Protein AF-A0AAE9DPZ2-F1 (afdb_monomer_lite)

Secondary structure (DSSP, 8-state):
------PPP--HHHHHHHHHHHHHHHHHHHHHHHHS-SSS-EEES---GGGEEE-SSSTTSEEES--TTEEEHHHHHHHHTT-B-SSGGGGEETTEEEEEPTTSBEEEE-S-HHHHHIIIIIHHHHTT---TT-HHHHHHH-TTS-HHHHHHHHHHHHHHHS---

Organism: Caenorhabditis briggsae (NCBI:txid6238)

Foldseek 3Di:
DDDDDDDDDDDPVVVLVVVLVLVLQQLLQQVQCQCPPPPAHKAAQADAPVQWDDDPVFRRHTDGNDCPRIDGQVRQQVVAFFAAADAQVSRGDRNFTFGQDPVRGTGRGPDGPLQVCLPHPVCVSQPVNDDPVPLSNCLSPVPVDDNVVSVVSSVVVCVVPPDDD

InterPro domains:
  IPR022049 FAM69, protein-kinase domain [PF12260] (19-130)

pLDDT: mean 91.03, std 8.59, range [50.34, 98.25]

Radius of gyration: 19.82 Å; chains: 1; bounding box: 70×32×53 Å

Structure (mmCIF, N/CA/C/O backbone):
data_AF-A0AAE9DPZ2-F1
#
_entry.id   AF-A0AAE9DPZ2-F1
#
loop_
_atom_site.group_PDB
_atom_site.id
_atom_site.type_symbol
_atom_site.label_atom_id
_atom_site.label_alt_id
_atom_site.label_comp_id
_atom_site.label_asym_id
_atom_site.label_entity_id
_atom_site.label_seq_id
_atom_site.pdbx_PDB_ins_code
_atom_site.Cartn_x
_atom_site.Cartn_y
_atom_site.Cartn_z
_atom_site.occupancy
_atom_site.B_iso_or_equiv
_atom_site.auth_seq_id
_atom_site.auth_comp_id
_atom_site.auth_asym_id
_atom_site.auth_atom_id
_atom_site.pdbx_PDB_model_num
ATOM 1 N N . MET A 1 1 ? -55.659 16.346 27.806 1.00 50.34 1 MET A N 1
ATOM 2 C CA . MET A 1 1 ? -54.367 16.641 28.460 1.00 50.34 1 MET A CA 1
ATOM 3 C C . MET A 1 1 ? -53.289 16.091 27.541 1.00 50.34 1 MET A C 1
ATOM 5 O O . MET A 1 1 ? -53.278 14.889 27.325 1.00 50.34 1 MET A O 1
ATOM 9 N N . TYR A 1 2 ? -52.508 16.949 26.882 1.00 57.34 2 TYR A N 1
ATOM 10 C CA . TYR A 1 2 ? -51.416 16.493 26.016 1.00 57.34 2 TYR A CA 1
ATOM 11 C C . TYR A 1 2 ? -50.202 16.182 26.886 1.00 57.34 2 TYR A C 1
ATOM 13 O O . TYR A 1 2 ? -49.795 17.018 27.691 1.00 57.34 2 TYR A O 1
ATOM 21 N N . GLN A 1 3 ? -49.659 14.978 26.740 1.00 68.00 3 GLN A N 1
ATOM 22 C CA . GLN A 1 3 ? -48.468 14.534 27.450 1.00 68.00 3 GLN A CA 1
ATOM 23 C C . GLN A 1 3 ? -47.329 14.455 26.437 1.00 68.00 3 GLN A C 1
ATOM 25 O O . GLN A 1 3 ? -47.455 13.807 25.400 1.00 68.00 3 GLN A O 1
ATOM 30 N N . THR A 1 4 ? -46.245 15.178 26.697 1.00 71.94 4 THR A N 1
ATOM 31 C CA . THR A 1 4 ? -45.054 15.144 25.850 1.00 71.94 4 THR A CA 1
ATOM 32 C C . THR A 1 4 ? -44.272 13.875 26.141 1.00 71.94 4 THR A C 1
ATOM 34 O O . THR A 1 4 ? -43.882 13.640 27.285 1.00 71.94 4 THR A O 1
ATOM 37 N N . GLU A 1 5 ? -44.027 13.076 25.109 1.00 72.19 5 GLU A N 1
ATOM 38 C CA . GLU A 1 5 ? -43.189 11.887 25.200 1.00 72.19 5 GLU A CA 1
ATOM 39 C C . GLU A 1 5 ? -41.725 12.263 24.929 1.00 72.19 5 GLU A C 1
ATOM 41 O O . GLU A 1 5 ? -41.415 13.002 23.991 1.00 72.19 5 GLU A O 1
ATOM 46 N N . SER A 1 6 ? -40.812 11.794 25.780 1.00 67.44 6 SER A N 1
ATOM 47 C CA . SER A 1 6 ? -39.379 12.048 25.618 1.00 67.44 6 SER A CA 1
ATOM 48 C C . SER A 1 6 ? -38.812 11.104 24.561 1.00 67.44 6 SER A C 1
ATOM 50 O O . SER A 1 6 ? -38.622 9.915 24.816 1.00 67.44 6 SER A O 1
ATOM 52 N N . LEU A 1 7 ? -38.546 11.625 23.364 1.00 68.62 7 LEU A N 1
ATOM 53 C CA . LEU A 1 7 ? -37.912 10.860 22.293 1.00 68.62 7 LEU A CA 1
ATOM 54 C C . LEU A 1 7 ? -36.386 10.958 22.395 1.00 68.62 7 LEU A C 1
ATOM 56 O O . LEU A 1 7 ? -35.810 12.048 22.408 1.00 68.62 7 LEU A O 1
ATOM 60 N N . VAL A 1 8 ? -35.709 9.810 22.408 1.00 65.75 8 VAL A N 1
ATOM 61 C CA . VAL A 1 8 ? -34.245 9.746 22.311 1.00 65.75 8 VAL A CA 1
ATOM 62 C C . VAL A 1 8 ? -33.844 9.767 20.839 1.00 65.75 8 VAL A C 1
ATOM 64 O O . VAL A 1 8 ? -34.189 8.871 20.072 1.00 65.75 8 VAL A O 1
ATOM 67 N N . ALA A 1 9 ? -33.080 10.782 20.433 1.00 69.19 9 ALA A N 1
ATOM 68 C CA . ALA A 1 9 ? -32.601 10.893 19.060 1.00 69.19 9 ALA A CA 1
ATOM 69 C C . ALA A 1 9 ? -31.644 9.741 18.703 1.00 69.19 9 ALA A C 1
ATOM 71 O O . ALA A 1 9 ? -30.598 9.557 19.335 1.00 69.19 9 ALA A O 1
ATOM 72 N N . PHE A 1 10 ? -31.958 9.003 17.638 1.00 67.56 10 PHE A N 1
ATOM 73 C CA . PHE A 1 10 ? -31.085 7.961 17.106 1.00 67.56 10 PHE A CA 1
ATOM 74 C C . PHE A 1 10 ? -29.838 8.576 16.444 1.00 67.56 10 PHE A C 1
ATOM 76 O O . PHE A 1 10 ? -29.909 9.233 15.404 1.00 67.56 10 PHE A O 1
ATOM 83 N N . LYS A 1 11 ? -28.657 8.383 17.048 1.00 74.00 11 LYS A N 1
ATOM 84 C CA . LYS A 1 11 ? -27.396 9.010 16.603 1.00 74.00 11 LYS A CA 1
ATOM 85 C C . LYS A 1 11 ? -26.632 8.158 15.579 1.00 74.00 11 LYS A C 1
ATOM 87 O O . LYS A 1 11 ? -25.527 7.693 15.859 1.00 74.00 11 LYS A O 1
ATOM 92 N N . MET A 1 12 ? -27.159 8.035 14.359 1.00 78.12 12 MET A N 1
ATOM 93 C CA . MET A 1 12 ? -26.507 7.344 13.221 1.00 78.12 12 MET A CA 1
ATOM 94 C C . MET A 1 12 ? -25.034 7.731 13.014 1.00 78.12 12 MET A C 1
ATOM 96 O O . MET A 1 12 ? -24.170 6.878 12.815 1.00 78.12 12 MET A O 1
ATOM 100 N N . LYS A 1 13 ? -24.719 9.030 13.109 1.00 80.75 13 LYS A N 1
ATOM 101 C CA . LYS A 1 13 ? -23.369 9.563 12.863 1.00 80.75 13 LYS A CA 1
ATOM 102 C C . LYS A 1 13 ? -22.302 8.922 13.760 1.00 80.75 13 LYS A C 1
ATOM 104 O O . LYS A 1 13 ? -21.202 8.640 13.287 1.00 80.75 13 LYS A O 1
ATOM 109 N N . GLY A 1 14 ? -22.619 8.679 15.034 1.00 81.19 14 GLY A N 1
ATOM 110 C CA . GLY A 1 14 ? -21.695 8.057 15.987 1.00 81.19 14 GLY A CA 1
ATOM 111 C C . GLY A 1 14 ? -21.372 6.610 15.618 1.00 81.19 14 GLY A C 1
ATOM 112 O O . GLY A 1 14 ? -20.201 6.237 15.561 1.00 81.19 14 GLY A O 1
ATOM 113 N N . TYR A 1 15 ? -22.395 5.822 15.277 1.00 84.00 15 TYR A N 1
ATOM 114 C CA . TYR A 1 15 ? -22.230 4.434 14.839 1.00 84.00 15 TYR A CA 1
ATOM 115 C C . TYR A 1 15 ? -21.370 4.323 13.579 1.00 84.00 15 TYR A C 1
ATOM 117 O O . TYR A 1 15 ? -20.395 3.573 13.582 1.00 84.00 15 TYR A O 1
ATOM 125 N N . TYR A 1 16 ? -21.648 5.121 12.541 1.00 85.12 16 TYR A N 1
ATOM 126 C CA . TYR A 1 16 ? -20.833 5.113 11.320 1.00 85.12 16 TYR A CA 1
ATOM 127 C C . TYR A 1 16 ? -19.391 5.549 11.568 1.00 85.12 16 TYR A C 1
ATOM 129 O O . TYR A 1 16 ? -18.471 4.979 10.988 1.00 85.12 16 TYR A O 1
ATOM 137 N N . THR A 1 17 ? -19.174 6.535 12.440 1.00 86.69 17 THR A N 1
ATOM 138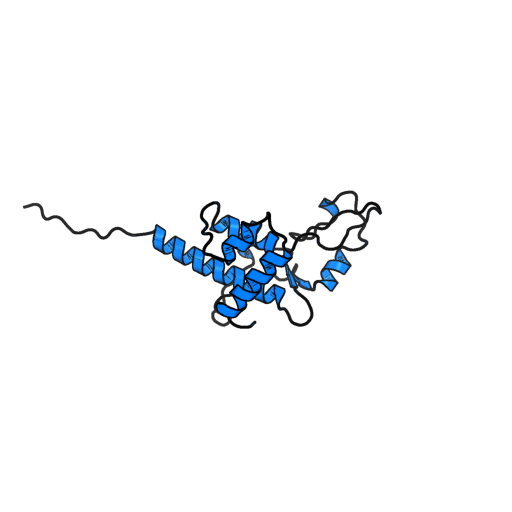 C CA . THR A 1 17 ? -17.820 7.007 12.766 1.00 86.69 17 THR A CA 1
ATOM 139 C C . THR A 1 17 ? -17.024 5.913 13.477 1.00 86.69 17 THR A C 1
ATOM 141 O O . THR A 1 17 ? -15.888 5.630 13.096 1.00 86.69 17 THR A O 1
ATOM 144 N N . ASN A 1 18 ? -17.640 5.237 14.450 1.00 89.31 18 ASN A N 1
ATOM 145 C CA . ASN A 1 18 ? -17.037 4.103 15.149 1.00 89.31 18 ASN A CA 1
ATOM 146 C C . ASN A 1 18 ? -16.769 2.922 14.210 1.00 89.31 18 ASN A C 1
ATOM 148 O O . ASN A 1 18 ? -15.703 2.312 14.282 1.00 89.31 18 ASN A O 1
ATOM 152 N N . LEU A 1 19 ? -17.699 2.614 13.304 1.00 91.25 19 LEU A N 1
ATOM 153 C CA . LEU A 1 19 ? -17.517 1.563 12.307 1.00 91.25 19 LEU A CA 1
ATOM 154 C C . LEU A 1 19 ? -16.349 1.884 11.366 1.00 91.25 19 LEU A C 1
ATOM 156 O O . LEU A 1 19 ? -15.464 1.051 11.200 1.00 91.25 19 LEU A O 1
ATOM 160 N N . LYS A 1 20 ? -16.282 3.106 10.820 1.00 92.94 20 LYS A N 1
ATOM 161 C CA . LYS A 1 20 ? -15.156 3.556 9.983 1.00 92.94 20 LYS A CA 1
ATOM 162 C C . LYS A 1 20 ? -13.825 3.454 10.724 1.00 92.94 20 LYS A C 1
ATOM 164 O O . LYS A 1 20 ? -12.849 2.980 10.150 1.00 92.94 20 LYS A O 1
ATOM 169 N N . ALA A 1 21 ? -13.783 3.855 11.995 1.00 92.25 21 ALA A N 1
ATOM 170 C CA . ALA A 1 21 ? -12.583 3.739 12.820 1.00 92.25 21 ALA A CA 1
ATOM 171 C C . ALA A 1 21 ? -12.153 2.274 13.007 1.00 92.25 21 ALA A C 1
ATOM 173 O O . ALA A 1 21 ? -10.973 1.963 12.859 1.00 92.25 21 ALA A O 1
ATOM 174 N N . LYS A 1 22 ? -13.099 1.358 13.257 1.00 93.38 22 LYS A N 1
ATOM 175 C CA . LYS A 1 22 ? -12.811 -0.083 13.334 1.00 93.38 22 LYS A CA 1
ATOM 176 C C . LYS A 1 22 ? -12.291 -0.629 12.006 1.00 93.38 22 LYS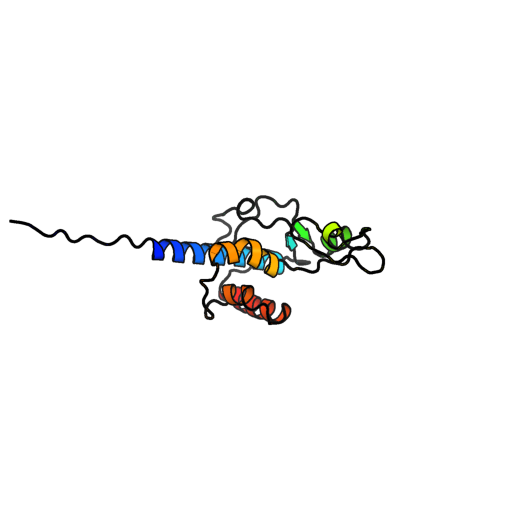 A C 1
ATOM 178 O O . LYS A 1 22 ? -11.284 -1.331 12.012 1.00 93.38 22 LYS A O 1
ATOM 183 N N . ILE A 1 23 ? -12.920 -0.286 10.881 1.00 95.44 23 ILE A N 1
ATOM 184 C CA . ILE A 1 23 ? -12.466 -0.716 9.549 1.00 95.44 23 ILE A CA 1
ATOM 185 C C . ILE A 1 23 ? -11.048 -0.202 9.279 1.00 95.44 23 ILE A C 1
ATOM 187 O O . ILE A 1 23 ? -10.200 -0.971 8.841 1.00 95.44 23 ILE A O 1
ATOM 191 N N . LEU A 1 24 ? -10.754 1.062 9.606 1.00 95.62 24 LEU A N 1
ATOM 192 C CA . LEU A 1 24 ? -9.419 1.644 9.446 1.00 95.62 24 LEU A CA 1
ATOM 193 C C . LEU A 1 24 ? -8.348 0.853 10.202 1.00 95.62 24 LEU A C 1
ATOM 195 O O . LEU A 1 24 ? -7.283 0.597 9.650 1.00 95.62 24 LEU A O 1
ATOM 199 N N . VAL A 1 25 ? -8.635 0.447 11.442 1.00 95.25 25 VAL A N 1
ATOM 200 C CA . VAL A 1 25 ? -7.723 -0.391 12.233 1.00 95.25 25 VAL A CA 1
ATOM 201 C C . VAL A 1 25 ? -7.446 -1.716 11.520 1.00 95.25 25 VAL A C 1
ATOM 203 O O . VA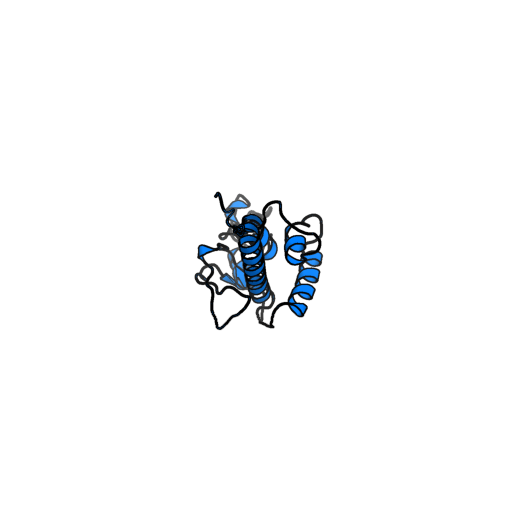L A 1 25 ? -6.289 -2.106 11.431 1.00 95.25 25 VAL A O 1
ATOM 206 N N . HIS A 1 26 ? -8.467 -2.364 10.949 1.00 95.94 26 HIS A N 1
ATOM 207 C CA . HIS A 1 26 ? -8.291 -3.630 10.229 1.00 95.94 26 HIS A CA 1
ATOM 208 C C . HIS A 1 26 ? -7.517 -3.456 8.916 1.00 95.94 26 HIS A C 1
ATOM 210 O O . HIS A 1 26 ? -6.631 -4.257 8.635 1.00 95.94 26 HIS A O 1
ATOM 216 N N . VAL A 1 27 ? -7.774 -2.383 8.154 1.00 96.94 27 VAL A N 1
ATOM 217 C CA . VAL A 1 27 ? -6.982 -2.037 6.956 1.00 96.94 27 VAL A CA 1
ATOM 218 C C . VAL A 1 27 ? -5.508 -1.848 7.321 1.00 96.94 27 VAL A C 1
ATOM 220 O O . VAL A 1 27 ?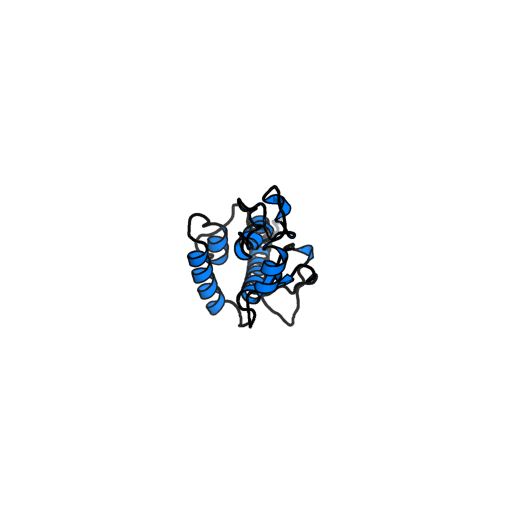 -4.625 -2.373 6.646 1.00 96.94 27 VAL A O 1
ATOM 223 N N . MET A 1 28 ? -5.231 -1.128 8.410 1.00 96.56 28 MET A N 1
ATOM 224 C CA . MET A 1 28 ? -3.862 -0.876 8.864 1.00 96.56 28 MET A CA 1
ATOM 225 C C . MET A 1 28 ? -3.193 -2.132 9.434 1.00 96.56 28 MET A C 1
ATOM 227 O O . MET A 1 28 ? -1.994 -2.305 9.237 1.00 96.56 28 MET A O 1
ATOM 231 N N . GLY A 1 29 ? -3.948 -3.033 10.068 1.00 95.88 29 GLY A N 1
ATOM 232 C CA . GLY A 1 29 ? -3.463 -4.354 10.476 1.00 95.88 29 GLY A CA 1
ATOM 233 C C . GLY A 1 29 ? -3.083 -5.246 9.306 1.00 95.88 29 GLY A C 1
ATOM 234 O O . GLY A 1 29 ? -2.016 -5.856 9.328 1.00 95.88 29 GLY A O 1
ATOM 235 N N . THR A 1 30 ? -3.888 -5.267 8.246 1.00 96.44 30 THR A N 1
ATOM 236 C CA . THR A 1 30 ? -3.522 -5.968 7.008 1.00 96.44 30 THR A CA 1
ATOM 237 C C . THR A 1 30 ? -2.286 -5.335 6.365 1.00 96.44 30 THR A C 1
ATOM 239 O O . THR A 1 30 ? -1.404 -6.055 5.910 1.00 96.44 30 THR A O 1
ATOM 242 N N . LEU A 1 31 ? -2.156 -4.001 6.385 1.00 97.00 31 LEU A N 1
ATOM 243 C CA . LEU A 1 31 ? -0.966 -3.322 5.855 1.00 97.00 31 LEU A CA 1
ATOM 244 C C . LEU A 1 31 ? 0.303 -3.680 6.636 1.00 97.00 31 LEU A C 1
ATOM 246 O O . LEU A 1 31 ? 1.332 -3.930 6.011 1.00 97.00 31 LEU A O 1
ATOM 250 N N . LYS A 1 32 ? 0.218 -3.726 7.975 1.00 96.00 32 LYS A N 1
ATOM 251 C CA . LYS A 1 32 ? 1.309 -4.166 8.860 1.00 96.00 32 LYS A CA 1
ATOM 252 C C . LYS A 1 32 ? 1.765 -5.574 8.477 1.00 96.00 32 LYS A C 1
ATOM 254 O O . LYS A 1 32 ? 2.942 -5.761 8.205 1.00 96.00 32 LYS A O 1
ATOM 259 N N . LEU A 1 33 ? 0.831 -6.525 8.364 1.00 94.19 33 LEU A N 1
ATOM 260 C CA . LEU A 1 33 ? 1.117 -7.909 7.956 1.00 94.19 33 LEU A CA 1
ATOM 261 C C . LEU A 1 33 ? 1.861 -7.974 6.615 1.00 94.19 33 LEU A C 1
ATOM 263 O O . LEU A 1 33 ? 2.873 -8.656 6.514 1.00 94.19 33 LEU A O 1
ATOM 267 N N . LEU A 1 34 ? 1.387 -7.257 5.591 1.00 95.69 34 LEU A N 1
ATOM 268 C CA . LEU A 1 34 ? 2.046 -7.261 4.281 1.00 95.69 34 LEU A CA 1
ATOM 269 C C . LEU A 1 34 ? 3.448 -6.636 4.336 1.00 95.69 34 LEU A C 1
ATOM 271 O O . LEU A 1 34 ? 4.330 -7.037 3.582 1.00 95.69 34 LEU A O 1
ATOM 275 N N . TYR A 1 35 ? 3.654 -5.646 5.205 1.00 94.94 35 TYR A N 1
ATOM 276 C CA . TYR A 1 35 ? 4.936 -4.965 5.360 1.00 94.94 35 TYR A CA 1
ATOM 277 C C . TYR A 1 35 ? 5.964 -5.789 6.149 1.00 94.94 35 TYR A C 1
ATOM 279 O O . TYR A 1 35 ? 7.135 -5.796 5.784 1.00 94.94 35 TYR A O 1
ATOM 287 N N . GLU A 1 36 ? 5.532 -6.460 7.216 1.00 92.81 36 GLU A N 1
ATOM 288 C CA . GLU A 1 36 ? 6.383 -7.200 8.163 1.00 92.81 36 GLU A CA 1
ATOM 289 C C . GLU A 1 36 ? 6.468 -8.700 7.853 1.00 92.81 36 GLU A C 1
ATOM 291 O O . GLU A 1 36 ? 6.924 -9.481 8.685 1.00 92.81 36 GLU A O 1
ATOM 296 N N . PHE A 1 37 ? 6.019 -9.119 6.669 1.00 92.00 37 PHE A N 1
ATOM 297 C CA . PHE A 1 37 ? 6.118 -10.511 6.254 1.00 92.00 37 PHE A CA 1
ATOM 298 C C . PHE A 1 37 ? 7.583 -10.980 6.245 1.00 92.00 37 PHE A C 1
ATOM 300 O O . PHE A 1 37 ? 8.470 -10.233 5.836 1.00 92.00 37 PHE A O 1
ATOM 307 N N . LEU A 1 38 ? 7.799 -12.213 6.715 1.00 82.81 38 LEU A N 1
ATOM 308 C CA . LEU A 1 38 ? 9.073 -12.741 7.225 1.00 82.81 38 LEU A CA 1
ATOM 309 C C . LEU A 1 38 ? 10.314 -12.366 6.396 1.00 82.81 38 LEU A C 1
ATOM 311 O O . LEU A 1 38 ? 11.169 -11.628 6.880 1.00 82.81 38 LEU A O 1
ATOM 315 N N . ASP A 1 39 ? 10.417 -12.885 5.170 1.00 86.81 39 ASP A N 1
ATOM 316 C CA . ASP A 1 39 ? 11.632 -12.756 4.353 1.00 86.81 39 ASP A CA 1
ATOM 317 C C . ASP A 1 39 ? 11.660 -11.450 3.555 1.00 86.81 39 ASP A C 1
ATOM 319 O O . ASP A 1 39 ? 12.692 -10.789 3.423 1.00 86.81 39 ASP A O 1
ATOM 323 N N . GLU A 1 40 ? 10.509 -11.067 3.006 1.00 93.88 40 GLU A N 1
ATOM 324 C CA . GLU A 1 40 ? 10.346 -9.816 2.285 1.00 93.88 40 GLU A CA 1
ATOM 325 C C . GLU A 1 40 ? 8.880 -9.356 2.260 1.00 93.88 40 GLU A C 1
ATOM 327 O O . GLU A 1 40 ? 7.967 -10.186 2.311 1.00 93.88 40 GLU A O 1
ATOM 332 N N . PRO A 1 41 ? 8.625 -8.040 2.112 1.00 94.88 41 PRO A N 1
ATOM 333 C CA . PRO A 1 41 ? 7.270 -7.510 2.113 1.00 94.88 41 PRO A CA 1
ATOM 334 C C . PRO A 1 41 ? 6.421 -8.068 0.970 1.00 94.88 41 PRO A C 1
ATOM 336 O O . PRO A 1 41 ? 6.819 -8.024 -0.203 1.00 94.88 41 PRO A O 1
ATOM 339 N N . LEU A 1 42 ? 5.199 -8.477 1.298 1.00 96.94 42 LEU A N 1
ATOM 340 C CA . LEU A 1 42 ? 4.196 -8.873 0.321 1.00 96.94 42 LEU A CA 1
ATOM 341 C C . LEU A 1 42 ? 3.645 -7.644 -0.404 1.00 96.94 42 LEU A C 1
ATOM 343 O O . LEU A 1 42 ? 3.301 -6.625 0.193 1.00 96.94 42 LEU A O 1
ATOM 347 N N . GLN A 1 43 ? 3.549 -7.742 -1.719 1.00 97.44 43 GLN A N 1
ATOM 348 C CA . GLN A 1 43 ? 3.021 -6.744 -2.632 1.00 97.44 43 GLN A CA 1
ATOM 349 C C . GLN A 1 43 ? 1.637 -7.198 -3.071 1.00 97.44 43 GLN A C 1
ATOM 351 O O . GLN A 1 43 ? 1.507 -8.225 -3.734 1.00 97.44 43 GLN A O 1
ATOM 356 N N . TRP A 1 44 ? 0.607 -6.442 -2.698 1.00 97.94 44 TRP A N 1
ATOM 357 C CA . TRP A 1 44 ? -0.753 -6.753 -3.115 1.00 97.94 44 TRP A CA 1
ATOM 358 C C . TRP A 1 44 ? -1.154 -5.843 -4.270 1.00 97.94 44 TRP A C 1
ATOM 360 O O . TRP A 1 44 ? -1.141 -4.613 -4.148 1.00 97.94 44 TRP A O 1
ATOM 370 N N . CYS A 1 45 ? -1.466 -6.472 -5.396 1.00 98.00 45 CYS A N 1
ATOM 371 C CA . CYS A 1 45 ? -1.775 -5.822 -6.658 1.00 98.00 45 CYS A CA 1
ATOM 372 C C . CYS A 1 45 ? -3.269 -5.887 -7.010 1.00 98.00 45 CYS A C 1
ATOM 374 O O . CYS A 1 45 ? -3.630 -5.493 -8.110 1.00 98.00 45 CYS A O 1
ATOM 376 N N . ASP A 1 46 ? -4.140 -6.336 -6.099 1.00 97.31 46 ASP A N 1
ATOM 377 C CA . ASP A 1 46 ? -5.593 -6.294 -6.303 1.00 97.31 46 ASP A CA 1
ATOM 378 C C . ASP A 1 46 ? -6.373 -5.882 -5.050 1.00 97.31 46 ASP A C 1
ATOM 380 O O . ASP A 1 46 ? -7.171 -6.621 -4.466 1.00 97.31 46 ASP A O 1
ATOM 384 N N . VAL A 1 47 ? -6.106 -4.661 -4.606 1.00 97.44 47 VAL A N 1
ATOM 385 C CA . VAL A 1 47 ? -6.640 -4.091 -3.375 1.00 97.44 47 VAL A CA 1
ATOM 386 C C . VAL A 1 47 ? -8.079 -3.637 -3.583 1.00 97.44 47 VAL A C 1
ATOM 388 O O . VAL A 1 47 ? -8.342 -2.576 -4.158 1.00 97.44 47 VAL A O 1
ATOM 391 N N . ARG A 1 48 ? -9.039 -4.384 -3.040 1.00 95.75 48 ARG A N 1
ATOM 392 C CA . ARG A 1 48 ? -10.459 -3.998 -2.985 1.00 95.75 48 ARG A CA 1
ATOM 393 C C . ARG A 1 48 ? -11.107 -4.538 -1.714 1.00 95.75 48 ARG A C 1
ATOM 395 O O . ARG A 1 48 ? -10.681 -5.566 -1.202 1.00 95.75 48 ARG A O 1
ATOM 402 N N . PHE A 1 49 ? -12.148 -3.860 -1.218 1.00 95.12 49 PHE A N 1
ATOM 403 C CA . PHE A 1 49 ? -12.908 -4.341 -0.054 1.00 95.12 49 PHE A CA 1
ATOM 404 C C . PHE A 1 49 ? -13.544 -5.713 -0.300 1.00 95.12 49 PHE A C 1
ATOM 406 O O . PHE A 1 49 ? -13.609 -6.509 0.627 1.00 95.12 49 PHE A O 1
ATOM 413 N N . ASP A 1 50 ? -13.936 -6.002 -1.540 1.00 95.00 50 ASP A N 1
ATOM 414 C CA . ASP A 1 50 ? -14.580 -7.266 -1.911 1.00 95.00 50 ASP A CA 1
ATOM 415 C C . ASP A 1 50 ? -13.643 -8.477 -1.766 1.00 95.00 50 ASP A C 1
ATOM 417 O O . ASP A 1 50 ? -14.111 -9.597 -1.599 1.00 95.00 50 ASP A O 1
ATOM 421 N N . ASN A 1 51 ? -12.325 -8.246 -1.754 1.00 95.50 51 ASN A N 1
ATOM 422 C CA . ASN A 1 51 ? -11.304 -9.279 -1.565 1.00 95.50 51 ASN A CA 1
ATOM 423 C C . ASN A 1 51 ? -10.879 -9.419 -0.084 1.00 95.50 51 ASN A C 1
ATOM 425 O O . ASN A 1 51 ? -9.918 -10.129 0.219 1.00 95.50 51 ASN A O 1
ATOM 429 N N . LEU A 1 52 ? -11.552 -8.729 0.849 1.00 95.50 52 LEU A N 1
ATOM 430 C CA . LEU A 1 52 ? -11.236 -8.729 2.282 1.00 95.50 52 LEU A CA 1
ATOM 431 C C . LEU A 1 52 ? -12.303 -9.454 3.107 1.00 95.50 52 LEU A C 1
ATOM 433 O O . LEU A 1 52 ? -13.489 -9.145 3.034 1.00 95.50 52 LEU A O 1
ATOM 437 N N . GLY A 1 53 ? -11.854 -10.366 3.964 1.00 94.31 53 GLY A N 1
ATOM 438 C CA . GLY A 1 53 ? -12.679 -11.106 4.914 1.00 94.31 53 GLY A CA 1
ATOM 439 C C . GLY A 1 53 ? -12.354 -10.753 6.365 1.00 94.31 53 GLY A C 1
ATOM 440 O O . GLY A 1 53 ? -11.233 -10.365 6.700 1.00 94.31 53 GLY A O 1
ATOM 441 N N . LEU A 1 54 ? -13.338 -10.904 7.249 1.00 93.31 54 LEU A N 1
ATOM 442 C CA . LEU A 1 54 ? -13.139 -10.840 8.698 1.00 93.31 54 LEU A CA 1
ATOM 443 C C . LEU A 1 54 ? -12.988 -12.254 9.256 1.00 93.31 54 LEU A C 1
ATOM 445 O O . LEU A 1 54 ? -13.752 -13.144 8.894 1.00 93.31 54 LEU A O 1
ATOM 449 N N . SER A 1 55 ? -12.045 -12.437 10.177 1.00 89.69 55 SER A N 1
ATOM 450 C CA . SER A 1 55 ? -11.901 -13.669 10.953 1.00 89.69 55 SER A CA 1
ATOM 451 C C . SER A 1 55 ? -11.848 -13.343 12.442 1.00 89.69 55 SER A C 1
ATOM 453 O O . SER A 1 55 ? -11.230 -12.356 12.846 1.00 89.69 55 SER A O 1
ATOM 455 N N . ALA A 1 56 ? -12.495 -14.180 13.255 1.00 88.31 56 ALA A N 1
ATOM 456 C CA . ALA A 1 56 ? -12.409 -14.098 14.710 1.00 88.31 56 ALA A CA 1
ATOM 457 C C . ALA A 1 56 ? -10.997 -14.438 15.224 1.00 88.31 56 ALA A C 1
ATOM 459 O O . ALA A 1 56 ? -10.580 -13.891 16.243 1.00 88.31 56 ALA A O 1
ATOM 460 N N . ASP A 1 57 ? -10.251 -15.267 14.487 1.00 88.44 57 ASP A N 1
ATOM 461 C CA . ASP A 1 57 ? -8.901 -15.716 14.854 1.00 88.44 57 ASP A CA 1
ATOM 462 C C . ASP A 1 57 ? -7.842 -14.629 14.639 1.00 88.44 57 ASP A C 1
ATOM 464 O O . ASP A 1 57 ? -6.769 -14.650 15.242 1.00 88.44 57 ASP A O 1
ATOM 468 N N . TYR A 1 58 ? -8.149 -13.643 13.791 1.00 87.69 58 TYR A N 1
ATOM 469 C CA . TYR A 1 58 ? -7.240 -12.560 13.430 1.00 87.69 58 TYR A CA 1
ATOM 470 C C . TYR A 1 58 ? -7.838 -11.191 13.773 1.00 87.69 58 TYR A C 1
ATOM 472 O O . TYR A 1 58 ? -8.120 -10.382 12.882 1.00 87.69 58 TYR A O 1
ATOM 480 N N . PRO A 1 59 ? -8.027 -10.892 15.073 1.00 84.44 59 PRO A N 1
ATOM 481 C CA . PRO A 1 59 ? -8.608 -9.628 15.491 1.00 84.44 59 PRO A CA 1
ATOM 482 C C . PRO A 1 59 ? -7.721 -8.461 15.037 1.00 84.44 59 PRO A C 1
ATOM 484 O O . PRO A 1 59 ? -6.501 -8.498 15.183 1.00 84.44 59 PRO A O 1
ATOM 487 N N . LYS A 1 60 ? -8.344 -7.390 14.528 1.00 91.88 60 LYS A N 1
ATOM 488 C CA . LYS A 1 60 ? -7.685 -6.163 14.031 1.00 91.88 60 LYS A CA 1
ATOM 489 C C . LYS A 1 60 ? -6.934 -6.291 12.698 1.00 91.88 60 LYS A C 1
ATOM 491 O O . LYS A 1 60 ? -6.175 -5.384 12.367 1.00 91.88 60 LYS A O 1
ATOM 496 N N . ARG A 1 61 ? -7.174 -7.328 11.897 1.00 93.69 61 ARG A N 1
ATOM 497 C CA . ARG A 1 61 ? -6.767 -7.365 10.481 1.00 93.69 61 ARG A CA 1
ATOM 498 C C . ARG A 1 61 ? -7.845 -8.018 9.628 1.00 93.69 61 ARG A C 1
ATOM 500 O O . ARG A 1 61 ? -8.622 -8.830 10.119 1.00 93.69 61 ARG A O 1
ATOM 507 N N . PHE A 1 62 ? -7.910 -7.635 8.361 1.00 95.69 62 PHE A N 1
ATOM 508 C CA . PHE A 1 62 ? -8.641 -8.417 7.371 1.00 95.69 62 PHE A CA 1
ATOM 509 C C . PHE A 1 62 ? -7.766 -9.563 6.862 1.00 95.69 62 PHE A C 1
ATOM 511 O O . PHE A 1 62 ? -6.547 -9.407 6.729 1.00 95.69 62 PHE A O 1
ATOM 518 N N . VAL A 1 63 ? -8.408 -10.683 6.548 1.00 93.94 63 VAL A N 1
ATOM 519 C CA . VAL A 1 63 ? -7.830 -11.806 5.808 1.00 93.94 63 VAL A CA 1
ATOM 520 C C . VAL A 1 63 ? -8.064 -11.562 4.319 1.00 93.94 63 VAL A C 1
ATOM 522 O O . VAL A 1 63 ? -9.138 -11.101 3.934 1.00 93.94 63 VAL A O 1
ATOM 525 N N . LEU A 1 64 ? -7.068 -11.848 3.484 1.00 94.69 64 LEU A N 1
ATOM 526 C CA . LEU A 1 64 ? -7.234 -11.789 2.033 1.00 94.69 64 LEU A CA 1
ATOM 527 C C . LEU A 1 64 ? -8.019 -13.024 1.581 1.00 94.69 64 LEU A C 1
ATOM 529 O O . LEU A 1 64 ? -7.594 -14.146 1.845 1.00 94.69 64 LEU A O 1
ATOM 533 N N . MET A 1 65 ? -9.171 -12.816 0.945 1.00 93.94 65 MET A N 1
ATOM 534 C CA . MET A 1 65 ? -9.977 -13.901 0.366 1.00 93.94 65 MET A CA 1
ATOM 535 C C . MET A 1 65 ? -9.502 -14.263 -1.039 1.00 93.94 65 MET A C 1
ATOM 537 O O . MET A 1 65 ? -9.622 -15.415 -1.443 1.00 93.94 65 MET A O 1
ATOM 541 N N . ASP A 1 66 ? -8.944 -13.280 -1.747 1.00 91.12 66 ASP A N 1
ATOM 542 C CA . ASP A 1 66 ? -8.328 -13.459 -3.053 1.00 91.12 66 ASP A CA 1
ATOM 543 C C . ASP A 1 66 ? -6.852 -13.052 -2.993 1.00 91.12 66 ASP A C 1
ATOM 545 O O . ASP A 1 66 ? -6.509 -11.904 -2.685 1.00 91.12 66 ASP A O 1
ATOM 549 N N . GLY A 1 67 ? -5.988 -14.041 -3.202 1.00 91.19 67 GLY A N 1
ATOM 550 C CA . GLY A 1 67 ? -4.537 -13.934 -3.079 1.00 91.19 67 GLY A CA 1
ATOM 551 C C . GLY A 1 67 ? -3.793 -14.125 -4.398 1.00 91.19 67 GLY A C 1
ATOM 552 O O . GLY A 1 67 ? -2.567 -14.212 -4.374 1.00 91.19 67 GLY A O 1
ATOM 553 N N . ASP A 1 68 ? -4.496 -14.213 -5.529 1.00 95.06 68 ASP A N 1
ATOM 554 C CA . ASP A 1 68 ? -3.914 -14.488 -6.851 1.00 95.06 68 ASP A CA 1
ATOM 555 C C . ASP A 1 68 ? -2.893 -13.424 -7.303 1.00 95.06 68 ASP A C 1
ATOM 557 O O . ASP A 1 68 ? -1.895 -13.724 -7.959 1.00 95.06 68 ASP A O 1
ATOM 561 N N . MET A 1 69 ? -3.109 -12.182 -6.878 1.00 96.50 69 MET A N 1
ATOM 562 C CA . MET A 1 69 ? -2.289 -11.009 -7.151 1.00 96.50 69 MET A CA 1
ATOM 563 C C . MET A 1 69 ? -1.554 -10.523 -5.897 1.00 96.50 69 MET A C 1
ATOM 565 O O . MET A 1 69 ? -1.353 -9.318 -5.695 1.00 96.50 69 MET A O 1
ATOM 569 N N . VAL A 1 70 ? -1.147 -11.462 -5.043 1.00 97.25 70 VAL A N 1
ATOM 570 C CA . VAL A 1 70 ? -0.242 -11.229 -3.915 1.00 97.25 70 VAL A CA 1
ATOM 571 C C . VAL A 1 70 ? 1.106 -11.855 -4.236 1.00 97.25 70 VAL A C 1
ATOM 573 O O . VAL A 1 70 ? 1.232 -13.057 -4.443 1.00 97.25 70 VAL A O 1
ATOM 576 N N . TYR A 1 71 ? 2.139 -11.025 -4.252 1.00 97.06 71 TYR A N 1
ATOM 577 C CA . TYR A 1 71 ? 3.482 -11.432 -4.637 1.00 97.06 71 TYR A CA 1
ATOM 578 C C . TYR A 1 71 ? 4.463 -11.099 -3.531 1.00 97.06 71 TYR A C 1
ATOM 580 O O . TYR A 1 71 ? 4.316 -10.090 -2.847 1.00 97.06 71 TYR A O 1
ATOM 588 N N . THR A 1 72 ? 5.531 -11.872 -3.398 1.00 96.62 72 THR A N 1
ATOM 589 C CA . THR A 1 72 ? 6.707 -11.354 -2.701 1.00 96.62 72 THR A CA 1
ATOM 590 C C . THR A 1 72 ? 7.336 -10.225 -3.530 1.00 96.62 72 THR A C 1
ATOM 592 O O . THR A 1 72 ? 7.126 -10.141 -4.748 1.00 96.62 72 THR A O 1
ATOM 595 N N . LYS A 1 73 ? 8.090 -9.319 -2.897 1.00 95.94 73 LYS A N 1
ATOM 596 C CA . LYS A 1 73 ? 8.712 -8.192 -3.611 1.00 95.94 73 LYS A CA 1
ATOM 597 C C . LYS A 1 73 ? 9.616 -8.668 -4.752 1.00 95.94 73 LYS A C 1
ATOM 599 O O . LYS A 1 73 ? 9.497 -8.144 -5.859 1.00 95.94 73 LYS A O 1
ATOM 604 N N . SER A 1 74 ? 10.462 -9.667 -4.520 1.00 96.25 74 SER A N 1
ATOM 605 C CA . SER A 1 74 ? 11.342 -10.252 -5.535 1.00 96.25 74 SER A CA 1
ATOM 606 C C . SER A 1 74 ? 10.556 -10.870 -6.691 1.00 96.25 74 SER A C 1
ATOM 608 O O . SER A 1 74 ? 10.894 -10.642 -7.856 1.00 96.25 74 SER A O 1
ATOM 610 N N . LYS A 1 75 ? 9.459 -11.582 -6.397 1.00 96.88 75 LYS A N 1
ATOM 611 C CA . LYS A 1 75 ? 8.603 -12.173 -7.426 1.00 96.88 75 LYS A CA 1
ATOM 612 C C . LYS A 1 75 ? 7.960 -11.096 -8.289 1.00 96.88 75 LYS A C 1
ATOM 614 O O . LYS A 1 75 ? 8.028 -11.205 -9.511 1.00 96.88 75 LYS A O 1
ATOM 619 N N . LEU A 1 76 ? 7.391 -10.049 -7.694 1.00 97.50 76 LEU A N 1
ATOM 620 C CA . LEU A 1 76 ? 6.801 -8.948 -8.460 1.00 97.50 76 LEU A CA 1
ATOM 621 C C . LEU A 1 76 ? 7.849 -8.231 -9.319 1.00 97.50 76 LEU A C 1
ATOM 623 O O . LEU A 1 76 ? 7.607 -7.957 -10.492 1.00 97.50 76 LEU A O 1
ATOM 627 N N . ASP A 1 77 ? 9.029 -7.977 -8.757 1.00 96.94 77 ASP A N 1
ATOM 628 C CA . ASP A 1 77 ? 10.145 -7.388 -9.491 1.00 96.94 77 ASP A CA 1
ATOM 629 C C . ASP A 1 77 ? 10.540 -8.243 -10.699 1.00 96.94 77 ASP A C 1
ATOM 631 O O . ASP A 1 77 ? 10.792 -7.684 -11.760 1.00 96.94 77 ASP A O 1
ATOM 635 N N . SER A 1 78 ? 10.543 -9.575 -10.576 1.00 96.75 78 SER A N 1
ATOM 636 C CA . SER A 1 78 ? 10.830 -10.482 -11.699 1.00 96.75 78 SER A CA 1
ATOM 637 C C . SER A 1 78 ? 9.759 -10.473 -12.795 1.00 96.75 78 SER A C 1
ATOM 639 O O . SER A 1 78 ? 10.065 -10.766 -13.945 1.00 96.75 78 SER A O 1
ATOM 641 N N . LEU A 1 79 ? 8.508 -10.145 -12.449 1.00 96.81 79 LEU A N 1
ATOM 642 C CA . LEU A 1 79 ? 7.401 -10.045 -13.407 1.00 96.81 79 LEU A CA 1
ATOM 643 C C . LEU A 1 79 ? 7.403 -8.709 -14.161 1.00 96.81 79 LEU A C 1
ATOM 645 O O . LEU A 1 79 ? 6.897 -8.633 -15.279 1.00 96.81 79 LEU A O 1
ATOM 649 N N . LEU A 1 80 ? 7.941 -7.656 -13.543 1.00 97.06 80 LEU A N 1
ATOM 650 C CA . LEU A 1 80 ? 7.997 -6.316 -14.122 1.00 97.06 80 LEU A CA 1
ATOM 651 C C . LEU A 1 80 ? 9.327 -6.064 -14.839 1.00 97.06 80 LEU A C 1
ATOM 653 O O . LEU A 1 80 ? 9.330 -5.692 -16.008 1.00 97.06 80 LEU A O 1
ATOM 657 N N . LYS A 1 81 ? 10.467 -6.263 -14.171 1.00 94.88 81 LYS A N 1
ATOM 658 C CA . LYS A 1 81 ? 11.783 -5.894 -14.708 1.00 94.88 81 LYS A CA 1
ATOM 659 C C . LYS A 1 81 ? 12.080 -6.629 -16.011 1.00 94.88 81 LYS A C 1
ATOM 661 O O . LYS A 1 81 ? 12.082 -7.853 -16.059 1.00 94.88 81 LYS A O 1
ATOM 666 N N . GLY A 1 82 ? 12.402 -5.864 -17.052 1.00 86.38 82 GLY A N 1
ATOM 667 C CA . GLY A 1 82 ? 12.782 -6.412 -18.357 1.00 86.38 82 GLY A CA 1
ATOM 668 C C . GLY A 1 82 ? 11.603 -6.781 -19.259 1.00 86.38 82 GLY A C 1
ATOM 669 O O . GLY A 1 82 ? 11.829 -7.152 -20.409 1.00 86.38 82 GLY A O 1
ATOM 670 N N . ARG A 1 83 ? 10.357 -6.635 -18.789 1.00 95.75 83 ARG A N 1
ATOM 671 C CA . ARG A 1 83 ? 9.173 -6.744 -19.646 1.00 95.75 83 ARG A CA 1
ATOM 672 C C . ARG A 1 83 ? 9.184 -5.604 -20.677 1.00 95.75 83 ARG A C 1
ATOM 674 O O . ARG A 1 83 ? 9.294 -4.455 -20.248 1.00 95.75 83 ARG A O 1
ATOM 681 N N . PRO A 1 84 ? 9.051 -5.883 -21.987 1.00 97.62 84 PRO A N 1
ATOM 682 C CA . PRO A 1 84 ? 8.933 -4.843 -23.006 1.00 97.62 84 PRO A CA 1
ATOM 683 C C . PRO A 1 84 ? 7.710 -3.949 -22.774 1.00 97.62 84 PRO A C 1
ATOM 685 O O . PRO A 1 84 ? 6.652 -4.446 -22.380 1.00 97.62 84 PRO A O 1
ATOM 688 N N . CYS A 1 85 ? 7.851 -2.653 -23.028 1.00 98.19 85 CYS A N 1
ATOM 689 C CA . CYS A 1 85 ? 6.784 -1.661 -22.896 1.00 98.19 85 CYS A CA 1
ATOM 690 C C . CYS A 1 85 ? 6.961 -0.526 -23.902 1.00 98.19 85 CYS A C 1
ATOM 692 O O . CYS A 1 85 ? 8.083 -0.233 -24.316 1.00 98.19 85 CYS A O 1
ATOM 694 N N . GLU A 1 86 ? 5.862 0.142 -24.241 1.00 97.94 86 GLU A N 1
ATOM 695 C CA . GLU A 1 86 ? 5.868 1.409 -24.979 1.00 97.94 86 GLU A CA 1
ATOM 696 C C . GLU A 1 86 ? 5.468 2.576 -24.074 1.00 97.94 86 GLU A C 1
ATOM 698 O O . GLU A 1 86 ? 5.949 3.699 -24.231 1.00 97.94 86 GLU A O 1
ATOM 703 N N . THR A 1 87 ? 4.613 2.303 -23.091 1.00 97.62 87 THR A N 1
ATOM 704 C CA . THR A 1 87 ? 4.083 3.280 -22.144 1.00 97.62 87 THR A CA 1
ATOM 705 C C . THR A 1 87 ? 4.113 2.740 -20.715 1.00 97.62 87 THR A C 1
ATOM 707 O O . THR A 1 87 ? 4.217 1.538 -20.475 1.00 97.62 87 THR A O 1
ATOM 710 N N . ASP A 1 88 ? 3.985 3.631 -19.729 1.00 97.19 88 ASP A N 1
ATOM 711 C CA . ASP A 1 88 ? 3.883 3.236 -18.316 1.00 97.19 88 ASP A CA 1
ATOM 712 C C . ASP A 1 88 ? 2.676 2.320 -18.034 1.00 97.19 88 ASP A C 1
ATOM 714 O O . ASP A 1 88 ? 2.694 1.548 -17.074 1.00 97.19 88 ASP A O 1
ATOM 718 N N . ASP A 1 89 ? 1.630 2.385 -18.863 1.00 96.75 89 ASP A N 1
ATOM 719 C CA . ASP A 1 89 ? 0.433 1.560 -18.704 1.00 96.75 89 ASP A CA 1
ATOM 720 C C . ASP A 1 89 ? 0.695 0.080 -19.013 1.00 96.75 89 ASP A C 1
ATOM 722 O O . ASP A 1 89 ? 0.086 -0.788 -18.383 1.00 96.75 89 ASP A O 1
ATOM 726 N N . ASP A 1 90 ? 1.671 -0.223 -19.874 1.00 97.38 90 ASP A N 1
ATOM 727 C CA . ASP A 1 90 ? 2.117 -1.597 -20.148 1.00 97.38 90 ASP A CA 1
ATOM 728 C C . ASP A 1 90 ? 2.815 -2.227 -18.930 1.00 97.38 90 ASP A C 1
ATOM 730 O O . ASP A 1 90 ? 2.867 -3.452 -18.777 1.00 97.38 90 ASP A O 1
ATOM 734 N N . CYS A 1 91 ? 3.318 -1.382 -18.026 1.00 97.62 91 CYS A N 1
ATOM 735 C CA . CYS A 1 91 ? 4.033 -1.751 -16.808 1.00 97.62 91 CYS A CA 1
ATOM 736 C C . CYS A 1 91 ? 3.115 -1.857 -15.583 1.00 97.62 91 CYS A C 1
ATOM 738 O O . CYS A 1 91 ? 3.534 -1.594 -14.450 1.00 97.62 91 CYS A O 1
ATOM 740 N N . LYS A 1 92 ? 1.855 -2.247 -15.798 1.00 97.38 92 LYS A N 1
ATOM 741 C CA . LYS A 1 92 ? 0.869 -2.476 -14.740 1.00 97.38 92 LYS A CA 1
ATOM 742 C C . LYS A 1 92 ? 0.589 -3.961 -14.539 1.00 97.38 92 LYS A C 1
ATOM 744 O O . LYS A 1 92 ? 0.425 -4.726 -15.489 1.00 97.38 92 LYS A O 1
ATOM 749 N N . ILE A 1 93 ? 0.494 -4.350 -13.273 1.00 97.25 93 ILE A N 1
ATOM 750 C CA . ILE A 1 93 ? -0.076 -5.622 -12.823 1.00 97.25 93 ILE A CA 1
ATOM 751 C C . ILE A 1 93 ? -1.122 -5.233 -11.783 1.00 97.25 93 ILE A C 1
ATOM 753 O O . ILE A 1 93 ? -0.761 -4.866 -10.669 1.00 97.25 93 ILE A O 1
ATOM 757 N N . GLY A 1 94 ? -2.399 -5.216 -12.173 1.00 96.56 94 GLY A N 1
ATOM 758 C CA . GLY A 1 94 ? -3.483 -4.695 -11.335 1.00 96.56 94 GLY A CA 1
ATOM 759 C C . GLY A 1 94 ? -3.186 -3.285 -10.798 1.00 96.56 94 GLY A C 1
ATOM 760 O O . GLY A 1 94 ? -2.944 -2.354 -11.565 1.00 96.56 94 GLY A O 1
ATOM 761 N N . ASP A 1 95 ? -3.165 -3.138 -9.475 1.00 97.56 95 ASP A N 1
ATOM 762 C CA . ASP A 1 95 ? -2.867 -1.896 -8.750 1.00 97.56 95 ASP A CA 1
ATOM 763 C C . ASP A 1 95 ? -1.367 -1.592 -8.606 1.00 97.56 95 ASP A C 1
ATOM 765 O O . ASP A 1 95 ? -0.982 -0.514 -8.141 1.00 97.56 95 ASP A O 1
ATOM 769 N N . CYS A 1 96 ? -0.494 -2.535 -8.954 1.00 98.12 96 CYS A N 1
ATOM 770 C CA . CYS A 1 96 ? 0.947 -2.335 -8.939 1.00 98.12 96 CYS A CA 1
ATOM 771 C C . CYS A 1 96 ? 1.384 -1.663 -10.239 1.00 98.12 96 CYS A C 1
ATOM 773 O O . CYS A 1 96 ? 1.238 -2.232 -11.320 1.00 98.12 96 CYS A O 1
ATOM 775 N N . THR A 1 97 ? 1.942 -0.457 -10.132 1.00 97.62 97 THR A N 1
ATOM 776 C CA . THR A 1 97 ? 2.388 0.335 -11.284 1.00 97.62 97 THR A CA 1
ATOM 777 C C . THR A 1 97 ? 3.906 0.435 -11.316 1.00 97.62 97 THR A C 1
ATOM 779 O O . THR A 1 97 ? 4.548 0.616 -10.281 1.00 97.62 97 THR A O 1
ATOM 782 N N . ALA A 1 98 ? 4.499 0.375 -12.500 1.00 97.50 98 ALA A N 1
ATOM 783 C CA . ALA A 1 98 ? 5.914 0.638 -12.748 1.00 97.50 98 ALA A CA 1
ATOM 784 C C . ALA A 1 98 ? 6.067 1.642 -13.900 1.00 97.50 98 ALA A C 1
ATOM 786 O O . ALA A 1 98 ? 5.076 2.074 -14.486 1.00 97.50 98 ALA A O 1
ATOM 787 N N . ARG A 1 99 ? 7.303 2.064 -14.179 1.00 97.56 99 ARG A N 1
ATOM 788 C CA . ARG A 1 99 ? 7.612 2.986 -15.276 1.00 97.56 99 ARG A CA 1
ATOM 789 C C . ARG A 1 99 ? 8.190 2.228 -16.456 1.00 97.56 99 ARG A C 1
ATOM 791 O O . ARG A 1 99 ? 9.010 1.330 -16.260 1.00 97.56 99 ARG A O 1
ATOM 798 N N . CYS A 1 100 ? 7.818 2.632 -17.659 1.00 98.12 100 CYS A N 1
ATOM 799 C CA . CYS A 1 100 ? 8.517 2.246 -18.865 1.00 98.12 100 CYS A CA 1
ATOM 800 C C . CYS A 1 100 ? 9.794 3.083 -18.982 1.00 98.12 100 CYS A C 1
ATOM 802 O O . CYS A 1 100 ? 9.769 4.314 -18.973 1.00 98.12 100 CYS A O 1
ATOM 804 N N . THR A 1 101 ? 10.941 2.414 -18.993 1.00 97.12 101 THR A N 1
ATOM 805 C CA . THR A 1 101 ? 12.247 3.081 -19.043 1.00 97.12 101 THR A CA 1
ATOM 806 C C . THR A 1 101 ? 12.610 3.479 -20.473 1.00 97.12 101 THR A C 1
ATOM 808 O O . THR A 1 101 ? 12.042 2.969 -21.433 1.00 97.12 101 THR A O 1
ATOM 811 N N . ALA A 1 102 ? 13.631 4.329 -20.633 1.00 96.56 102 ALA A N 1
ATOM 812 C CA . ALA A 1 102 ? 14.150 4.715 -21.951 1.00 96.56 102 ALA A CA 1
ATOM 813 C C . ALA A 1 102 ? 14.638 3.525 -22.808 1.00 96.56 102 ALA A C 1
ATOM 815 O O . ALA A 1 102 ? 14.739 3.646 -24.023 1.00 96.56 102 ALA A O 1
ATOM 816 N N . ASN A 1 103 ? 14.906 2.372 -22.184 1.00 97.00 103 ASN A N 1
ATOM 817 C CA . ASN A 1 103 ? 15.279 1.132 -22.866 1.00 97.00 103 ASN A CA 1
ATOM 818 C C . ASN A 1 103 ? 14.059 0.308 -23.322 1.00 97.00 103 ASN A C 1
ATOM 820 O O . ASN A 1 103 ? 14.222 -0.863 -23.656 1.00 97.00 103 ASN A O 1
ATOM 824 N N . MET A 1 104 ? 12.848 0.882 -23.297 1.00 97.12 104 MET A N 1
ATOM 825 C CA . MET A 1 104 ? 11.587 0.218 -23.663 1.00 97.12 104 MET A CA 1
ATOM 826 C C . MET A 1 104 ? 11.311 -1.044 -22.833 1.00 97.12 104 MET A C 1
ATOM 828 O O . MET A 1 104 ? 10.755 -2.030 -23.316 1.00 97.12 104 MET A O 1
ATOM 832 N N . VAL A 1 105 ? 11.729 -1.020 -21.562 1.00 97.94 105 VAL A N 1
ATOM 833 C CA . VAL A 1 105 ? 11.465 -2.083 -20.584 1.00 97.94 105 VAL A CA 1
ATOM 834 C C . VAL A 1 105 ? 10.937 -1.519 -19.274 1.00 97.94 105 VAL A C 1
ATOM 836 O O . VAL A 1 105 ? 11.317 -0.418 -18.864 1.00 97.94 105 VAL A O 1
ATOM 839 N N . CYS A 1 106 ? 10.097 -2.283 -18.588 1.00 98.25 106 CYS A N 1
ATOM 840 C CA . CYS A 1 106 ? 9.521 -1.885 -17.312 1.00 98.25 106 CYS A CA 1
ATOM 841 C C . CYS A 1 106 ? 10.555 -1.880 -16.174 1.00 98.25 106 CYS A C 1
ATOM 843 O O . CYS A 1 106 ? 11.451 -2.728 -16.093 1.00 98.25 106 CYS A O 1
ATOM 845 N N . SER A 1 107 ? 10.406 -0.916 -15.264 1.00 97.44 107 SER A N 1
ATOM 846 C CA . SER A 1 107 ? 11.147 -0.817 -14.005 1.00 97.44 107 SER A CA 1
ATOM 847 C C . SER A 1 107 ? 10.576 -1.740 -12.919 1.00 97.44 107 SER A C 1
ATOM 849 O O . SER A 1 107 ? 9.561 -2.404 -13.105 1.00 97.44 107 SER A O 1
ATOM 851 N N . SER A 1 108 ? 11.177 -1.715 -11.724 1.00 96.56 108 SER A N 1
ATOM 852 C CA . SER A 1 108 ? 10.489 -2.160 -10.501 1.00 96.56 108 SER A CA 1
ATOM 853 C C . SER A 1 108 ? 9.204 -1.370 -10.249 1.00 96.56 108 SER A C 1
ATOM 855 O O . SER A 1 108 ? 9.045 -0.249 -10.748 1.00 96.56 108 SER A O 1
ATOM 857 N N . ARG A 1 109 ? 8.336 -1.933 -9.399 1.00 96.44 109 ARG A N 1
ATOM 858 C CA . ARG A 1 109 ? 7.145 -1.256 -8.873 1.00 96.44 109 ARG A CA 1
ATOM 859 C C . ARG A 1 109 ? 7.510 0.137 -8.337 1.00 96.44 109 ARG A C 1
ATOM 861 O O . ARG A 1 109 ? 8.460 0.290 -7.572 1.00 96.44 109 ARG A O 1
ATOM 868 N N . SER A 1 110 ? 6.747 1.140 -8.752 1.00 95.25 110 SER A N 1
ATOM 869 C CA . SER A 1 110 ? 6.949 2.557 -8.438 1.00 95.25 110 SER A CA 1
ATOM 870 C C . SER A 1 110 ? 6.021 3.080 -7.338 1.00 95.25 110 SER A C 1
ATOM 872 O O . SER A 1 110 ? 6.381 4.034 -6.655 1.00 95.25 110 SER A O 1
ATOM 874 N N . ASN A 1 111 ? 4.861 2.450 -7.129 1.00 95.62 111 ASN A N 1
ATOM 875 C CA . ASN A 1 111 ? 3.985 2.702 -5.984 1.00 95.62 111 ASN A CA 1
ATOM 876 C C . ASN A 1 111 ? 4.154 1.621 -4.900 1.00 95.62 111 ASN A C 1
ATOM 878 O O . ASN A 1 111 ? 4.646 0.532 -5.170 1.00 95.62 111 ASN A O 1
ATOM 882 N N . GLY A 1 112 ? 3.747 1.886 -3.664 1.00 95.25 112 GLY A N 1
ATOM 883 C CA . GLY A 1 112 ? 3.731 0.919 -2.569 1.00 95.25 112 GLY A CA 1
ATOM 884 C C . GLY A 1 112 ? 2.316 0.574 -2.106 1.00 95.25 112 GLY A C 1
ATOM 885 O O . GLY A 1 112 ? 1.337 1.242 -2.442 1.00 95.25 112 GLY A O 1
ATOM 886 N N . ASN A 1 113 ? 2.202 -0.461 -1.267 1.00 97.12 113 ASN A N 1
ATOM 887 C CA . ASN A 1 113 ? 0.914 -0.850 -0.679 1.00 97.12 113 ASN A CA 1
ATOM 888 C C . ASN A 1 113 ? 0.272 0.291 0.123 1.00 97.12 113 ASN A C 1
ATOM 890 O O . ASN A 1 113 ? -0.950 0.393 0.141 1.00 97.12 113 ASN A O 1
ATOM 894 N N . LEU A 1 114 ? 1.071 1.157 0.766 1.00 96.56 114 LEU A N 1
ATOM 895 C CA . LEU A 1 114 ? 0.536 2.300 1.503 1.00 96.56 114 LEU A CA 1
ATOM 896 C C . LEU A 1 114 ? -0.237 3.237 0.571 1.00 96.56 114 LEU A C 1
ATOM 898 O O . LEU A 1 114 ? -1.376 3.570 0.882 1.00 96.56 114 LEU A O 1
ATOM 902 N N . GLU A 1 115 ? 0.335 3.643 -0.567 1.00 95.38 115 GLU A N 1
ATOM 903 C CA . GLU A 1 115 ? -0.381 4.520 -1.499 1.00 95.38 115 GLU A CA 1
ATOM 904 C C . GLU A 1 115 ? -1.648 3.857 -2.039 1.00 95.38 115 GLU A C 1
ATOM 906 O O . GLU A 1 115 ? -2.705 4.488 -2.029 1.00 95.38 115 GLU A O 1
ATOM 911 N N . VAL A 1 116 ? -1.572 2.579 -2.421 1.00 97.00 116 VAL A N 1
ATOM 912 C CA . VAL A 1 116 ? -2.734 1.843 -2.943 1.00 97.00 116 VAL A CA 1
ATOM 913 C C . VAL A 1 116 ? -3.834 1.700 -1.885 1.00 97.00 116 VAL A C 1
ATOM 915 O O . VAL A 1 116 ? -5.005 1.920 -2.182 1.00 97.00 116 VAL A O 1
ATOM 918 N N . PHE A 1 117 ? -3.493 1.394 -0.631 1.00 97.31 117 PHE A N 1
ATOM 919 C CA . PHE A 1 117 ? -4.469 1.314 0.463 1.00 97.31 117 PHE A CA 1
ATOM 920 C C . PHE A 1 117 ? -5.099 2.663 0.764 1.00 97.31 117 PHE A C 1
ATOM 922 O O . PHE A 1 117 ? -6.310 2.752 0.992 1.00 97.31 117 PHE A O 1
ATOM 929 N N . CYS A 1 118 ? -4.286 3.715 0.771 1.00 95.56 118 CYS A N 1
ATOM 930 C CA . CYS A 1 118 ? -4.774 5.062 0.984 1.00 95.56 118 CYS A CA 1
ATOM 931 C C . CYS A 1 118 ? -5.777 5.452 -0.098 1.00 95.56 118 CYS A C 1
ATOM 933 O O . CYS A 1 118 ? -6.866 5.913 0.237 1.00 95.56 118 CYS A O 1
ATOM 935 N N . ASP A 1 119 ? -5.456 5.200 -1.363 1.00 95.06 119 ASP A N 1
ATOM 936 C CA . ASP A 1 119 ? -6.324 5.522 -2.491 1.00 95.06 119 ASP A CA 1
ATOM 937 C C . ASP A 1 119 ? -7.597 4.662 -2.528 1.00 95.06 119 ASP A C 1
ATOM 939 O O . ASP A 1 119 ? -8.718 5.179 -2.488 1.00 95.06 119 ASP A O 1
ATOM 943 N N . LYS A 1 120 ? -7.447 3.335 -2.514 1.00 96.19 120 LYS A N 1
ATOM 944 C CA . LYS A 1 120 ? -8.560 2.417 -2.787 1.00 96.19 120 LYS A CA 1
ATOM 945 C C . LYS A 1 120 ? -9.431 2.106 -1.579 1.00 96.19 120 LYS A C 1
ATOM 947 O O . LYS A 1 120 ? -10.603 1.780 -1.775 1.00 96.19 120 LYS A O 1
ATOM 952 N N . LEU A 1 121 ? -8.904 2.209 -0.356 1.00 96.06 121 LEU A N 1
ATOM 953 C CA . LEU A 1 121 ? -9.625 1.839 0.868 1.00 96.06 121 LEU A CA 1
ATOM 954 C C . LEU A 1 121 ? -9.880 3.050 1.771 1.00 96.06 121 LEU A C 1
ATOM 956 O O . LEU A 1 121 ? -11.030 3.403 2.039 1.00 96.06 121 LEU A O 1
ATOM 960 N N . VAL A 1 122 ? -8.823 3.720 2.237 1.00 95.44 122 VAL A N 1
ATOM 961 C CA . VAL A 1 122 ? -8.940 4.771 3.265 1.00 95.44 122 VAL A CA 1
ATOM 962 C C . VAL A 1 122 ? -9.661 6.003 2.724 1.00 95.44 122 VAL A C 1
ATOM 964 O O . VAL A 1 122 ? -10.572 6.520 3.374 1.00 95.44 122 VAL A O 1
ATOM 967 N N . ASN A 1 123 ? -9.319 6.462 1.520 1.00 92.88 123 ASN A N 1
ATOM 968 C CA . ASN A 1 123 ? -9.941 7.639 0.920 1.00 92.88 123 ASN A CA 1
ATOM 969 C C . ASN A 1 123 ? -11.430 7.415 0.640 1.00 92.88 123 ASN A C 1
ATOM 971 O O . ASN A 1 123 ? -12.215 8.336 0.861 1.00 92.88 123 ASN A O 1
ATOM 975 N N . LYS A 1 124 ? -11.838 6.197 0.259 1.00 91.00 124 LYS A N 1
ATOM 976 C CA . LYS A 1 124 ? -13.259 5.841 0.099 1.00 91.00 124 LYS A CA 1
ATOM 977 C C . LYS A 1 124 ? -14.032 5.908 1.417 1.00 91.00 124 LYS A C 1
ATOM 979 O O . LYS A 1 124 ? -15.189 6.315 1.433 1.00 91.00 124 LYS A O 1
ATOM 984 N N . LEU A 1 125 ? -13.396 5.549 2.534 1.00 90.62 125 LEU A N 1
ATOM 985 C CA . LEU A 1 125 ? -14.030 5.589 3.854 1.00 90.62 125 LEU A CA 1
ATOM 986 C C . LEU A 1 125 ? -14.096 7.001 4.440 1.00 90.62 125 LEU A C 1
ATOM 988 O O . LEU A 1 125 ? -15.105 7.369 5.049 1.00 90.62 125 LEU A O 1
ATOM 992 N N . PHE A 1 126 ? -13.029 7.786 4.299 1.00 89.94 126 PHE A N 1
ATOM 993 C CA . PHE A 1 126 ? -12.867 9.037 5.041 1.00 89.94 126 PHE A CA 1
ATOM 994 C C . PHE A 1 126 ? -13.010 10.295 4.188 1.00 89.94 126 PHE A C 1
ATOM 996 O O . PHE A 1 126 ? -13.303 11.341 4.759 1.00 89.94 126 PHE A O 1
ATOM 1003 N N . ALA A 1 127 ? -12.876 10.227 2.857 1.00 81.88 127 ALA A N 1
ATOM 1004 C CA . ALA A 1 127 ? -12.912 11.391 1.964 1.00 81.88 127 ALA A CA 1
ATOM 1005 C C . ALA A 1 127 ? -12.178 12.595 2.604 1.00 81.88 127 ALA A C 1
ATOM 1007 O O . ALA A 1 127 ? -11.099 12.434 3.174 1.00 81.88 127 ALA A O 1
ATOM 1008 N N . ASN A 1 128 ? -12.772 13.785 2.630 1.00 77.19 128 ASN A N 1
ATOM 1009 C CA . ASN A 1 128 ? -12.141 14.963 3.240 1.00 77.19 128 ASN A CA 1
ATOM 1010 C C . ASN A 1 128 ? -12.236 15.011 4.781 1.00 77.19 128 ASN A C 1
ATOM 1012 O O . ASN A 1 128 ? -11.705 15.929 5.401 1.00 77.19 128 ASN A O 1
ATOM 1016 N N . GLN A 1 129 ? -12.889 14.039 5.421 1.00 81.06 129 GLN A N 1
ATOM 1017 C CA . GLN A 1 129 ? -13.096 13.985 6.869 1.00 81.06 129 GLN A CA 1
ATOM 1018 C C . GLN A 1 129 ? -11.974 13.200 7.553 1.00 81.06 129 GLN A C 1
ATOM 1020 O O . GLN A 1 129 ? -12.067 11.990 7.761 1.00 81.06 129 GLN A O 1
ATOM 1025 N N . TRP A 1 130 ? -10.912 13.900 7.944 1.00 83.25 130 TRP A N 1
ATOM 1026 C CA . TRP A 1 130 ? -9.789 13.312 8.669 1.00 83.25 130 TRP A CA 1
ATOM 1027 C C . TRP A 1 130 ? -9.279 14.235 9.776 1.00 83.25 130 TRP A C 1
ATOM 1029 O O . TRP A 1 130 ? -9.578 15.426 9.815 1.00 83.25 130 TRP A O 1
ATOM 1039 N N . SER A 1 131 ? -8.515 13.662 10.702 1.00 85.00 131 SER A N 1
ATOM 1040 C CA . SER A 1 131 ? -7.911 14.387 11.818 1.00 85.00 131 SER A CA 1
ATOM 1041 C C . SER A 1 131 ? -6.400 14.219 11.795 1.00 85.00 131 SER A C 1
ATOM 1043 O O . SER A 1 131 ? -5.910 13.100 11.643 1.00 85.00 131 SER A O 1
ATOM 1045 N N . LYS A 1 132 ? -5.668 15.315 12.033 1.00 85.81 132 LYS A N 1
ATOM 1046 C CA . LYS A 1 132 ? -4.205 15.306 12.221 1.00 85.81 132 LYS A CA 1
ATOM 1047 C C . LYS A 1 132 ? -3.763 14.483 13.439 1.00 85.81 132 LYS A C 1
ATOM 1049 O O . LYS A 1 132 ? -2.606 14.081 13.521 1.00 85.81 132 LYS A O 1
ATOM 1054 N N . ASN A 1 133 ? -4.684 14.195 14.360 1.00 88.62 133 ASN A N 1
ATOM 1055 C CA . ASN A 1 133 ? -4.412 13.369 15.536 1.00 88.62 133 ASN A CA 1
ATOM 1056 C C . ASN A 1 133 ? -4.429 11.870 15.206 1.00 88.62 133 ASN A C 1
ATOM 1058 O O . ASN A 1 133 ? -3.847 11.075 15.938 1.00 88.62 133 ASN A O 1
ATOM 1062 N N . ASN A 1 134 ? -5.074 11.467 14.106 1.00 91.75 134 ASN A N 1
ATOM 1063 C CA . ASN A 1 134 ? -5.092 10.075 13.677 1.00 91.75 134 ASN A CA 1
ATOM 1064 C C . ASN A 1 134 ? -3.899 9.803 12.752 1.00 91.75 134 ASN A C 1
ATOM 1066 O O . ASN A 1 134 ? -3.920 10.156 11.572 1.00 91.75 134 ASN A O 1
ATOM 1070 N N . LYS A 1 135 ? -2.867 9.149 13.290 1.00 92.44 135 LYS A N 1
ATOM 1071 C CA . LYS A 1 135 ? -1.617 8.862 12.572 1.00 92.44 135 LYS A CA 1
ATOM 1072 C C . LYS A 1 135 ? -1.815 8.003 11.317 1.00 92.44 135 LYS A C 1
ATOM 1074 O O . LYS A 1 135 ? -1.128 8.233 10.328 1.00 92.44 135 LYS A O 1
ATOM 1079 N N . TYR A 1 136 ? -2.798 7.099 11.306 1.00 94.19 136 TYR A N 1
ATOM 1080 C CA . TYR A 1 136 ? -3.142 6.308 10.119 1.00 94.19 136 TYR A CA 1
ATOM 1081 C C . TYR A 1 136 ? -3.679 7.182 8.982 1.00 94.19 136 TYR A C 1
ATOM 1083 O O . TYR A 1 136 ? -3.260 7.045 7.836 1.00 94.19 136 TYR A O 1
ATOM 1091 N N . LEU A 1 137 ? -4.575 8.123 9.295 1.00 93.88 137 LEU A N 1
ATOM 1092 C CA . LEU A 1 137 ? -5.117 9.043 8.291 1.00 93.88 137 LEU A CA 1
ATOM 1093 C C . LEU A 1 137 ? -4.075 10.066 7.829 1.00 93.88 137 LEU A C 1
ATOM 1095 O O . LEU A 1 137 ? -4.023 10.379 6.640 1.00 93.88 137 LEU A O 1
ATOM 1099 N N . VAL A 1 138 ? -3.220 10.550 8.737 1.00 92.88 138 VAL A N 1
ATOM 1100 C CA . VAL A 1 138 ? -2.082 11.421 8.392 1.00 92.88 138 VAL A CA 1
ATOM 1101 C C . VAL A 1 138 ? -1.181 10.734 7.376 1.00 92.88 138 VAL A C 1
ATOM 1103 O O . VAL A 1 138 ? -0.837 11.340 6.363 1.00 92.88 138 VAL A O 1
ATOM 1106 N N . ALA A 1 139 ? -0.870 9.454 7.584 1.00 92.75 139 ALA A N 1
ATOM 1107 C CA . ALA A 1 139 ? -0.037 8.706 6.660 1.00 92.75 139 ALA A CA 1
ATOM 1108 C C . ALA A 1 139 ? -0.631 8.606 5.250 1.00 92.75 139 ALA A C 1
ATOM 1110 O O . ALA A 1 139 ? 0.139 8.476 4.307 1.00 92.75 139 ALA A O 1
ATOM 1111 N N . CYS A 1 140 ? -1.951 8.721 5.076 1.00 92.56 140 CYS A N 1
ATOM 1112 C CA . CYS A 1 140 ? -2.601 8.752 3.762 1.00 92.56 140 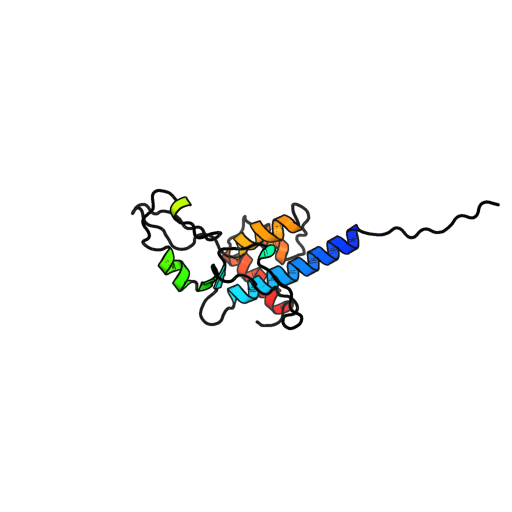CYS A CA 1
ATOM 1113 C C . CYS A 1 140 ? -2.768 10.144 3.153 1.00 92.56 140 CYS A C 1
ATOM 1115 O O . CYS A 1 140 ? -2.888 10.263 1.936 1.00 92.56 140 CYS A O 1
ATOM 1117 N N . ARG A 1 141 ? -2.804 11.193 3.977 1.00 89.94 141 ARG A N 1
ATOM 1118 C CA . ARG A 1 141 ? -3.116 12.562 3.535 1.00 89.94 141 ARG A CA 1
ATOM 1119 C C . ARG A 1 141 ? -1.887 13.428 3.324 1.00 89.94 141 ARG A C 1
ATOM 1121 O O . ARG A 1 141 ? -1.930 14.357 2.528 1.00 89.94 141 ARG A O 1
ATOM 1128 N N . ASP A 1 142 ? -0.803 13.125 4.018 1.00 84.75 142 ASP A N 1
ATOM 1129 C CA . ASP A 1 142 ? 0.407 13.934 4.004 1.00 84.75 142 ASP A CA 1
ATOM 1130 C C . ASP A 1 142 ? 1.365 13.524 2.877 1.00 84.75 142 ASP A C 1
ATOM 1132 O O . ASP A 1 142 ? 2.497 13.104 3.107 1.00 84.75 142 ASP A O 1
ATOM 1136 N N . THR A 1 143 ? 0.888 13.588 1.633 1.00 78.69 143 THR A N 1
ATOM 1137 C CA . THR A 1 143 ? 1.651 13.161 0.447 1.00 78.69 143 THR A CA 1
ATOM 1138 C C . THR A 1 143 ? 2.792 14.108 0.079 1.00 78.69 143 THR A C 1
ATOM 1140 O O . THR A 1 143 ? 3.611 13.756 -0.763 1.00 78.69 143 THR A O 1
ATOM 1143 N N . GLY A 1 144 ? 2.876 15.286 0.709 1.00 80.62 144 GLY A N 1
ATOM 1144 C CA . GLY A 1 144 ? 3.999 16.213 0.544 1.00 80.62 144 GLY A CA 1
ATOM 1145 C C . GLY A 1 144 ? 5.283 15.746 1.237 1.00 80.62 144 GLY A C 1
ATOM 1146 O O . GLY A 1 144 ? 6.367 16.209 0.890 1.00 80.62 144 GLY A O 1
ATOM 1147 N N . ARG A 1 145 ? 5.187 14.815 2.198 1.00 84.50 145 ARG A N 1
ATOM 1148 C CA . ARG A 1 145 ? 6.346 14.205 2.863 1.00 84.50 145 ARG A CA 1
ATOM 1149 C C . ARG A 1 145 ? 6.806 12.933 2.160 1.00 84.50 145 ARG A C 1
ATOM 1151 O O . ARG A 1 145 ? 6.015 12.186 1.585 1.00 84.50 145 ARG A O 1
ATOM 1158 N N . ASN A 1 146 ? 8.103 12.653 2.293 1.00 89.56 146 ASN A N 1
ATOM 1159 C CA . ASN A 1 146 ? 8.723 11.436 1.780 1.00 89.56 146 ASN A CA 1
ATOM 1160 C C . ASN A 1 146 ? 8.010 10.176 2.320 1.00 89.56 146 ASN A C 1
ATOM 1162 O O . ASN A 1 146 ? 7.696 10.081 3.513 1.00 89.56 146 ASN A O 1
ATOM 1166 N N . ILE A 1 147 ? 7.774 9.202 1.437 1.00 89.69 147 ILE A N 1
ATOM 1167 C CA . ILE A 1 147 ? 7.094 7.940 1.754 1.00 89.69 147 ILE A CA 1
ATOM 1168 C C . ILE A 1 147 ? 7.770 7.172 2.898 1.00 89.69 147 ILE A C 1
ATOM 1170 O O . ILE A 1 147 ? 7.085 6.640 3.770 1.00 89.69 147 ILE A O 1
ATOM 1174 N N . THR A 1 148 ? 9.101 7.189 2.965 1.00 90.44 148 THR A N 1
ATOM 1175 C CA . THR A 1 148 ? 9.885 6.534 4.018 1.00 90.44 148 THR A CA 1
ATOM 1176 C C . THR A 1 148 ? 9.585 7.136 5.387 1.00 90.44 148 THR A C 1
ATOM 1178 O O . THR A 1 148 ? 9.388 6.406 6.355 1.00 90.44 148 THR A O 1
ATOM 1181 N N . THR A 1 149 ? 9.476 8.464 5.479 1.00 91.31 149 THR A N 1
ATOM 1182 C CA . THR A 1 149 ? 9.118 9.150 6.729 1.00 91.31 149 THR A CA 1
ATOM 1183 C C . THR A 1 149 ? 7.720 8.747 7.192 1.00 91.31 149 THR A C 1
ATOM 1185 O O . THR A 1 149 ? 7.534 8.400 8.357 1.00 91.31 149 THR A O 1
ATOM 1188 N N . ARG A 1 150 ? 6.748 8.729 6.272 1.00 92.31 150 ARG A N 1
ATOM 1189 C CA . ARG A 1 150 ? 5.362 8.321 6.562 1.00 92.31 150 ARG A CA 1
ATOM 1190 C C . ARG A 1 150 ? 5.288 6.867 7.031 1.00 92.31 150 ARG A C 1
ATOM 1192 O O . ARG A 1 150 ? 4.585 6.574 7.994 1.00 92.31 150 ARG A O 1
ATOM 1199 N N . LEU A 1 151 ? 6.033 5.969 6.387 1.00 92.38 151 LEU A N 1
ATOM 1200 C CA . LEU A 1 151 ? 6.115 4.561 6.779 1.00 92.38 151 LEU A CA 1
ATOM 1201 C C . LEU A 1 151 ? 6.763 4.383 8.154 1.00 92.38 151 LEU A C 1
ATOM 1203 O O . LEU A 1 151 ? 6.255 3.609 8.956 1.00 92.38 151 LEU A O 1
ATOM 1207 N N . ASN A 1 152 ? 7.826 5.119 8.476 1.00 92.12 152 ASN A N 1
ATOM 1208 C CA . ASN A 1 152 ? 8.459 5.033 9.795 1.00 92.12 152 ASN A CA 1
ATOM 1209 C C . ASN A 1 152 ? 7.511 5.474 10.925 1.00 92.12 152 ASN A C 1
ATOM 1211 O O . ASN A 1 152 ? 7.426 4.806 11.954 1.00 92.12 152 ASN A O 1
ATOM 1215 N N . GLU A 1 153 ? 6.741 6.547 10.727 1.00 91.88 153 GLU A N 1
ATOM 1216 C CA . GLU A 1 153 ? 5.709 6.973 11.687 1.00 91.88 153 GLU A CA 1
ATOM 1217 C C . GLU A 1 153 ? 4.577 5.944 11.828 1.00 91.88 153 GLU A C 1
ATOM 1219 O O . GLU A 1 153 ? 4.081 5.698 12.935 1.00 91.88 153 GLU A O 1
ATOM 1224 N N . LEU A 1 154 ? 4.170 5.321 10.717 1.00 93.56 154 LEU A N 1
ATOM 1225 C CA . LEU A 1 154 ? 3.191 4.235 10.734 1.00 93.56 154 LEU A CA 1
ATOM 122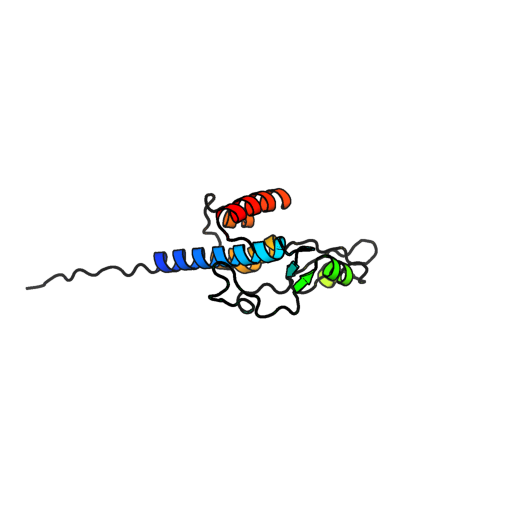6 C C . LEU A 1 154 ? 3.696 3.025 11.506 1.00 93.56 154 LEU A C 1
ATOM 1228 O O . LEU A 1 154 ? 2.951 2.515 12.334 1.00 93.56 154 LEU A O 1
ATOM 1232 N N . ARG A 1 155 ? 4.948 2.610 11.290 1.00 93.62 155 ARG A N 1
ATOM 1233 C CA . ARG A 1 155 ? 5.567 1.485 12.004 1.00 93.62 155 ARG A CA 1
ATOM 1234 C C . ARG A 1 155 ? 5.541 1.703 13.506 1.00 93.62 155 ARG A C 1
ATOM 1236 O O . ARG A 1 155 ? 5.057 0.841 14.227 1.00 93.62 155 ARG A O 1
ATOM 1243 N N . LEU A 1 156 ? 5.947 2.888 13.968 1.00 91.94 156 LEU A N 1
ATOM 1244 C CA . LEU A 1 156 ? 5.828 3.245 15.383 1.00 91.94 156 LEU A CA 1
ATOM 1245 C C . LEU A 1 156 ? 4.376 3.112 15.851 1.00 91.94 156 LEU A C 1
ATOM 1247 O O . LEU A 1 156 ? 4.103 2.466 16.855 1.00 91.94 156 LEU A O 1
ATOM 1251 N N . THR A 1 157 ? 3.423 3.664 15.098 1.00 93.31 157 THR A N 1
ATOM 1252 C CA . THR A 1 157 ? 1.994 3.574 15.439 1.00 93.31 157 THR A CA 1
ATOM 1253 C C . THR A 1 157 ? 1.499 2.123 15.495 1.00 93.31 157 THR A C 1
ATOM 1255 O O . THR A 1 157 ? 0.690 1.791 16.361 1.00 93.31 157 THR A O 1
ATOM 1258 N N . TRP A 1 158 ? 1.958 1.253 14.597 1.00 94.56 158 TRP A N 1
ATOM 1259 C CA . TRP A 1 158 ? 1.627 -0.170 14.587 1.00 94.56 158 TRP A CA 1
ATOM 1260 C C . TRP A 1 158 ? 2.146 -0.884 15.828 1.00 94.56 158 TRP A C 1
ATOM 1262 O O . TRP A 1 158 ? 1.353 -1.571 16.467 1.00 94.56 158 TRP A O 1
ATOM 1272 N N . SER A 1 159 ? 3.404 -0.659 16.215 1.00 89.50 159 SER A N 1
ATOM 1273 C CA . SER A 1 159 ? 4.011 -1.269 17.407 1.00 89.50 159 SER A CA 1
ATOM 1274 C C . SER A 1 159 ? 3.238 -0.973 18.696 1.00 89.50 159 SER A C 1
ATOM 1276 O O . SER A 1 159 ? 3.186 -1.812 19.585 1.00 89.50 159 SER A O 1
ATOM 1278 N N . TRP A 1 160 ? 2.598 0.197 18.801 1.00 87.12 160 TRP A N 1
ATOM 1279 C CA . TRP A 1 160 ? 1.826 0.567 19.995 1.00 87.12 160 TRP A CA 1
ATOM 1280 C C . TRP A 1 160 ? 0.378 0.061 20.002 1.00 87.12 160 TRP A C 1
ATOM 1282 O O . TRP A 1 160 ? -0.214 -0.074 21.069 1.00 87.12 160 TRP A O 1
ATOM 1292 N N . ASN A 1 161 ? -0.236 -0.152 18.832 1.00 89.19 161 ASN A N 1
ATOM 1293 C CA . ASN A 1 161 ? -1.700 -0.277 18.727 1.00 89.19 161 ASN A CA 1
ATOM 1294 C C . ASN A 1 161 ? -2.190 -1.609 18.143 1.00 89.19 161 ASN A C 1
ATOM 1296 O O . ASN A 1 161 ? -3.359 -1.986 18.336 1.00 89.19 161 ASN A O 1
ATOM 1300 N N . LEU A 1 162 ? -1.326 -2.312 17.412 1.00 90.25 162 LEU A N 1
ATOM 1301 C CA . LEU A 1 162 ? -1.657 -3.538 16.698 1.00 90.25 162 LEU A CA 1
ATOM 1302 C C . LEU A 1 162 ? -0.820 -4.698 17.239 1.00 90.25 162 LEU A C 1
ATOM 1304 O O . LEU A 1 162 ? 0.374 -4.506 17.461 1.00 90.25 162 LEU A O 1
ATOM 1308 N N . PRO A 1 163 ? -1.426 -5.886 17.425 1.00 82.75 163 PRO A N 1
ATOM 1309 C CA . PRO A 1 163 ? -0.686 -7.071 17.836 1.00 82.75 163 PRO A CA 1
ATOM 1310 C C . PRO A 1 163 ? 0.403 -7.397 16.815 1.00 82.75 163 PRO A C 1
ATOM 1312 O O . PRO A 1 163 ? 0.329 -6.977 15.651 1.00 82.75 163 PRO A O 1
ATOM 1315 N N . ASP A 1 164 ? 1.419 -8.120 17.260 1.00 77.31 164 ASP A N 1
ATOM 1316 C CA . ASP A 1 164 ? 2.427 -8.663 16.359 1.00 77.31 164 ASP A CA 1
ATOM 1317 C C . ASP A 1 164 ? 1.813 -9.694 15.416 1.00 77.31 164 ASP A C 1
ATOM 1319 O O . ASP A 1 164 ? 0.731 -10.238 15.666 1.00 77.31 164 ASP A O 1
ATOM 1323 N N . VAL A 1 165 ? 2.451 -9.803 14.255 1.00 65.62 165 VAL A N 1
ATOM 1324 C CA . VAL A 1 165 ? 1.893 -10.429 13.058 1.00 65.62 165 VAL A CA 1
ATOM 1325 C C . VAL A 1 165 ? 1.966 -11.939 13.135 1.00 65.62 165 VAL A C 1
ATOM 1327 O O . VAL A 1 165 ? 3.054 -12.456 13.460 1.00 65.62 165 VAL A O 1
#

Sequence (165 aa):
MYQTESLVAFKMKGYYTNLKAKILVHVMGTLKLLYEFLDEPLQWCDVRFDNLGLSADYPKRFVLMDGDMVYTKSKLDSLLKGRPCETDDDCKIGDCTARCTANMVCSSRSNGNLEVFCDKLVNKLFANQWSKNNKYLVACRDTGRNITTRLNELRLTWSWNLPDV